Protein AF-A0A1E4RIQ1-F1 (afdb_monomer_lite)

Organism: NCBI:txid984485

Radius of gyration: 22.73 Å; chains: 1; bounding box: 65×16×55 Å

pLDDT: mean 78.78, std 15.95, range [43.81, 95.0]

Foldseek 3Di:
DDDDPDPDDPVVVVVLVVLLVVLVVVLVVLLVVLVVVLVVLLVVLVVLQVVVVVVDNVVSCCCSVVVSVVSVVVSVVVSVVSCCVRPVVSVVVVVVVVD

Sequence (99 aa):
MAPLKKPLPRKREDENTKDRAIKAASVTALSLLFLLLWGYQALWAIGVIFDNRFGSLVNNLVFGIGSLIASGGIAIKVVTYLNDRLLTDTIDADHKKYI

Secondary structure (DSSP, 8-state):
-----PPP-HHHHHHHHHHHHHHHHHHHHHHHHHHHHHHHHHHHHHHHHHTTTTSSHHHHHHHHHHHHHHHHHHHHHHHHHHHIIIIIHHHHHHHHHH-

Structure (mmCIF, N/CA/C/O backbone):
data_AF-A0A1E4RIQ1-F1
#
_entry.id   AF-A0A1E4RIQ1-F1
#
loop_
_atom_site.group_PDB
_atom_site.id
_atom_site.type_symbol
_atom_site.label_atom_id
_atom_site.label_alt_id
_atom_site.label_comp_id
_atom_site.label_asym_id
_atom_site.label_entity_id
_atom_site.label_seq_id
_atom_site.pdbx_PDB_ins_code
_atom_site.Cartn_x
_atom_site.Cartn_y
_atom_site.Cartn_z
_atom_site.occupancy
_atom_site.B_iso_or_equiv
_atom_site.auth_seq_id
_atom_site.auth_comp_id
_atom_site.auth_asym_id
_atom_site.auth_atom_id
_atom_site.pdbx_PDB_model_num
ATOM 1 N N . MET A 1 1 ? -46.083 -8.529 35.135 1.00 43.81 1 MET A N 1
ATOM 2 C CA . MET A 1 1 ? -45.012 -7.642 35.641 1.00 43.81 1 MET A CA 1
ATOM 3 C C . MET A 1 1 ? -43.823 -7.771 34.703 1.00 43.81 1 MET A C 1
ATOM 5 O O . MET A 1 1 ? -43.220 -8.833 34.664 1.00 43.81 1 MET A O 1
ATOM 9 N N . ALA A 1 2 ? -43.555 -6.754 33.882 1.00 52.62 2 ALA A N 1
ATOM 10 C CA . ALA A 1 2 ? -42.381 -6.736 33.008 1.00 52.62 2 ALA A CA 1
ATOM 11 C C . ALA A 1 2 ? -41.144 -6.303 33.820 1.00 52.62 2 ALA A C 1
ATOM 13 O O . ALA A 1 2 ? -41.273 -5.394 34.646 1.00 52.62 2 ALA A O 1
ATOM 14 N N . PRO A 1 3 ? -39.963 -6.919 33.639 1.00 55.50 3 PRO A N 1
ATOM 15 C CA . PRO A 1 3 ? -38.772 -6.509 34.369 1.00 55.50 3 PRO A CA 1
ATOM 16 C C . PRO A 1 3 ? -38.272 -5.151 33.853 1.00 55.50 3 PRO A C 1
ATOM 18 O O . PRO A 1 3 ? -38.028 -4.967 32.662 1.00 55.50 3 PRO A O 1
ATOM 21 N N . LEU A 1 4 ? -38.108 -4.193 34.770 1.00 58.84 4 LEU A N 1
ATOM 22 C CA . LEU A 1 4 ? -37.481 -2.894 34.518 1.00 58.84 4 LEU A CA 1
ATOM 23 C C . LEU A 1 4 ? -36.022 -3.107 34.083 1.00 58.84 4 LEU A C 1
ATOM 25 O O . LEU A 1 4 ? -35.171 -3.491 34.889 1.00 58.84 4 LEU A O 1
ATOM 29 N N . LYS A 1 5 ? -35.736 -2.858 32.798 1.00 59.72 5 LYS A N 1
ATOM 30 C CA . LYS A 1 5 ? -34.383 -2.859 32.223 1.00 59.72 5 LYS A CA 1
ATOM 31 C C . LYS A 1 5 ? -33.575 -1.768 32.941 1.00 59.72 5 LYS A C 1
ATOM 33 O O . LYS A 1 5 ? -33.822 -0.581 32.742 1.00 59.72 5 LYS A O 1
ATOM 38 N N . LYS A 1 6 ? -32.663 -2.157 33.841 1.00 59.75 6 LYS A N 1
ATOM 39 C CA . LYS A 1 6 ? -31.792 -1.208 34.554 1.00 59.75 6 LYS A CA 1
ATOM 40 C C . LYS A 1 6 ? -30.971 -0.421 33.522 1.00 59.75 6 LYS A C 1
ATOM 42 O O . LYS A 1 6 ? -30.353 -1.062 32.669 1.00 59.75 6 LYS A O 1
ATOM 47 N N . PRO A 1 7 ? -30.931 0.923 33.582 1.00 56.81 7 PRO A N 1
ATOM 48 C CA . PRO A 1 7 ? -30.043 1.688 32.722 1.00 56.81 7 PRO A CA 1
ATOM 49 C C . PRO A 1 7 ? -28.603 1.287 33.051 1.00 56.81 7 PRO A C 1
ATOM 51 O O . PRO A 1 7 ? -28.200 1.264 34.217 1.00 56.81 7 PRO A O 1
ATOM 54 N N . LEU A 1 8 ? -27.843 0.905 32.027 1.00 62.09 8 LEU A N 1
ATOM 55 C CA . LEU A 1 8 ? -26.420 0.628 32.178 1.00 62.09 8 LEU A CA 1
ATOM 56 C C . LEU A 1 8 ? -25.710 1.888 32.701 1.00 62.09 8 LEU A C 1
ATOM 58 O O . LEU A 1 8 ? -26.133 3.006 32.400 1.00 62.09 8 LEU A O 1
ATOM 62 N N . PRO A 1 9 ? -24.642 1.746 33.504 1.00 57.78 9 PRO A N 1
ATOM 63 C CA . PRO A 1 9 ? -23.933 2.898 34.039 1.00 57.78 9 PRO A CA 1
ATOM 64 C C . PRO A 1 9 ? -23.301 3.686 32.883 1.00 57.78 9 PRO A C 1
ATOM 66 O O . PRO A 1 9 ? -22.343 3.217 32.271 1.00 57.78 9 PRO A O 1
ATOM 69 N N . ARG A 1 10 ? -23.824 4.893 32.626 1.00 57.81 10 ARG A N 1
ATOM 70 C CA . ARG A 1 10 ? -23.403 5.866 31.591 1.00 57.81 10 ARG A CA 1
ATOM 71 C C . ARG A 1 10 ? -21.879 5.968 31.416 1.00 57.81 10 ARG A C 1
ATOM 73 O O . ARG A 1 10 ? -21.369 6.006 30.307 1.00 57.81 10 ARG A O 1
ATOM 80 N N . LYS A 1 11 ? -21.139 5.858 32.525 1.00 56.19 11 LYS A N 1
ATOM 81 C CA . LYS A 1 11 ? -19.671 5.891 32.568 1.00 56.19 11 LYS A CA 1
ATOM 82 C C . LYS A 1 11 ? -18.983 4.806 31.715 1.00 56.19 11 LYS A C 1
ATOM 84 O O . LYS A 1 11 ? -17.941 5.086 31.139 1.00 56.19 11 LYS A O 1
ATOM 89 N N . ARG A 1 12 ? -19.554 3.594 31.605 1.00 58.44 12 ARG A N 1
ATOM 90 C CA . ARG A 1 12 ? -18.998 2.511 30.760 1.00 58.44 12 ARG A CA 1
ATOM 91 C C . ARG A 1 12 ? -19.276 2.720 29.269 1.00 58.44 12 ARG A C 1
ATOM 93 O O . ARG A 1 12 ? -18.510 2.242 28.441 1.00 58.44 12 ARG A O 1
ATOM 100 N N . GLU A 1 13 ? -20.367 3.400 28.918 1.00 59.09 13 GLU A N 1
ATOM 101 C CA . GLU A 1 13 ? -20.669 3.740 27.520 1.00 59.09 13 GLU A CA 1
ATOM 102 C C . GLU A 1 13 ? -19.738 4.835 27.000 1.00 59.09 13 GLU A C 1
ATOM 104 O O . GLU A 1 13 ? -19.231 4.725 25.882 1.00 59.09 13 GLU A O 1
ATOM 109 N N . ASP A 1 14 ? -19.456 5.843 27.826 1.00 60.78 14 ASP A N 1
ATOM 110 C CA . ASP A 1 14 ? -18.568 6.951 27.464 1.00 60.78 14 ASP A CA 1
ATOM 111 C C . ASP A 1 14 ? -17.114 6.483 27.257 1.00 60.78 14 ASP A C 1
ATOM 113 O O . ASP A 1 14 ? -16.434 6.938 26.337 1.00 60.78 14 ASP A O 1
ATOM 117 N N . GLU A 1 15 ? -16.638 5.547 28.083 1.00 62.94 15 GLU A N 1
ATOM 118 C CA . GLU A 1 15 ? -15.294 4.960 27.988 1.00 62.94 15 GLU A CA 1
ATOM 119 C C . GLU A 1 15 ? -15.145 4.083 26.732 1.00 62.94 15 GLU A C 1
ATOM 121 O O . GLU A 1 15 ? -14.241 4.307 25.927 1.00 62.94 15 GLU A O 1
ATOM 126 N N . ASN A 1 16 ? -16.114 3.197 26.467 1.00 67.81 16 ASN A N 1
ATOM 127 C CA . ASN A 1 16 ? -16.138 2.395 25.239 1.00 67.81 16 ASN A CA 1
ATOM 128 C C . ASN A 1 16 ? -16.232 3.254 23.966 1.00 67.81 16 ASN A C 1
ATOM 130 O O . ASN A 1 16 ? -15.661 2.898 22.935 1.00 67.81 16 ASN A O 1
ATOM 134 N N . THR A 1 17 ? -16.945 4.383 24.010 1.00 70.06 17 THR A N 1
ATOM 135 C CA . THR A 1 17 ? -17.068 5.289 22.855 1.00 70.06 17 THR A CA 1
ATOM 136 C C . THR A 1 17 ? -15.742 5.986 22.549 1.00 70.06 17 THR A C 1
ATOM 138 O O . THR A 1 17 ? -15.348 6.072 21.384 1.00 70.06 17 THR A O 1
ATOM 141 N N . LYS A 1 18 ? -15.012 6.431 23.582 1.00 74.94 18 LYS A N 1
ATOM 142 C CA . LYS A 1 18 ? -13.679 7.037 23.428 1.00 74.94 18 LYS A CA 1
ATOM 143 C C . LYS A 1 18 ? -12.663 6.044 22.871 1.00 74.94 18 LYS A C 1
ATOM 145 O O . LYS A 1 18 ? -11.964 6.380 21.918 1.00 74.94 18 LYS A O 1
ATOM 150 N N . ASP A 1 19 ? -12.640 4.816 23.383 1.00 76.31 19 ASP A N 1
ATOM 151 C CA . ASP A 1 19 ? -11.738 3.769 22.889 1.00 76.31 19 ASP A CA 1
ATOM 152 C C . ASP A 1 19 ? -12.009 3.411 21.425 1.00 76.31 19 ASP A C 1
ATOM 154 O O . ASP A 1 19 ? -11.076 3.229 20.639 1.00 76.31 19 ASP A O 1
ATOM 158 N N . ARG A 1 20 ? -13.283 3.364 21.017 1.00 74.38 20 ARG A N 1
ATOM 159 C CA . ARG A 1 20 ? -13.664 3.149 19.610 1.00 74.38 20 ARG A CA 1
ATOM 160 C C . ARG A 1 20 ? -13.212 4.298 18.717 1.00 74.38 20 ARG A C 1
ATOM 162 O O . ARG A 1 20 ? -12.654 4.045 17.651 1.00 74.38 20 ARG A O 1
ATOM 169 N N . ALA A 1 21 ? -13.406 5.541 19.156 1.00 82.88 21 ALA A N 1
ATOM 170 C CA . ALA A 1 21 ? -12.956 6.714 18.412 1.00 82.88 21 ALA A CA 1
ATOM 171 C C . ALA A 1 21 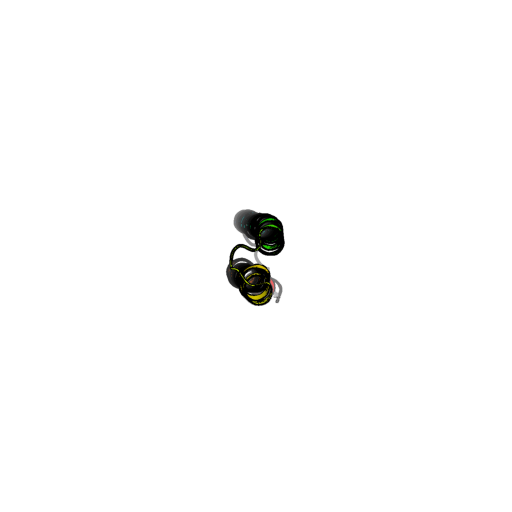? -11.429 6.722 18.241 1.00 82.88 21 ALA A C 1
ATOM 173 O O . ALA A 1 21 ? -10.939 6.967 17.140 1.00 82.88 21 ALA A O 1
ATOM 174 N N . ILE A 1 22 ? -10.678 6.380 19.293 1.00 85.12 22 ILE A N 1
ATOM 175 C CA . ILE A 1 22 ? -9.212 6.282 19.244 1.00 85.12 22 ILE A CA 1
ATOM 176 C C . ILE A 1 22 ? -8.770 5.171 18.281 1.00 85.12 22 ILE A C 1
ATOM 178 O O . ILE A 1 22 ? -7.885 5.397 17.453 1.00 85.12 22 ILE A O 1
ATOM 182 N N . LYS A 1 23 ? -9.397 3.988 18.329 1.00 82.50 23 LYS A N 1
ATOM 183 C CA . LYS A 1 23 ? -9.095 2.882 17.399 1.00 82.50 23 LYS A CA 1
ATOM 184 C C . LYS A 1 23 ? -9.371 3.264 15.945 1.00 82.50 23 LYS A C 1
ATOM 186 O O . LYS A 1 23 ? -8.507 3.063 15.096 1.00 82.50 23 LYS A O 1
ATOM 191 N N . ALA A 1 24 ? -10.526 3.864 15.663 1.00 83.56 24 ALA A N 1
ATOM 192 C CA . ALA A 1 24 ? -10.881 4.318 14.319 1.00 83.56 24 ALA A CA 1
ATOM 193 C C . ALA A 1 24 ? -9.919 5.407 13.811 1.00 83.56 24 ALA A C 1
ATOM 195 O O . ALA A 1 24 ? -9.428 5.326 12.681 1.00 83.56 24 ALA A O 1
ATOM 196 N N . ALA A 1 25 ? -9.583 6.384 14.659 1.00 88.00 25 ALA A N 1
ATOM 197 C CA . ALA A 1 25 ? -8.598 7.414 14.340 1.00 88.00 25 ALA A CA 1
ATOM 198 C C . ALA A 1 25 ? -7.215 6.810 14.047 1.00 88.00 25 ALA A C 1
ATOM 200 O O . ALA A 1 25 ? -6.565 7.214 13.086 1.00 88.00 25 ALA A O 1
ATOM 201 N N . SER A 1 26 ? -6.799 5.797 14.811 1.00 87.50 26 SER A N 1
ATOM 202 C CA . SER A 1 26 ? -5.524 5.097 14.610 1.00 87.50 26 SER A CA 1
ATOM 203 C C . SER A 1 26 ? -5.481 4.362 13.269 1.00 87.50 26 SER A C 1
ATOM 205 O O . SER A 1 26 ? -4.520 4.519 12.519 1.00 87.50 26 SER A O 1
ATOM 207 N N . VAL A 1 27 ? -6.533 3.607 12.929 1.00 88.12 27 VAL A N 1
ATOM 208 C CA . VAL A 1 27 ? -6.636 2.904 11.635 1.00 88.12 27 VAL A CA 1
ATOM 209 C C . VAL A 1 27 ? -6.634 3.903 10.476 1.00 88.12 27 VAL A C 1
ATOM 211 O O . VAL A 1 27 ? -5.952 3.689 9.473 1.00 88.12 27 VAL A O 1
ATOM 214 N N . THR A 1 28 ? -7.327 5.031 10.632 1.00 90.44 28 THR A N 1
ATOM 215 C CA . THR A 1 28 ? -7.365 6.097 9.622 1.00 90.44 28 THR A CA 1
ATOM 216 C C . THR A 1 28 ? -5.991 6.740 9.436 1.00 90.44 28 THR A C 1
ATOM 218 O O . THR A 1 28 ? -5.514 6.856 8.309 1.00 90.44 28 THR A O 1
ATOM 221 N N . ALA A 1 29 ? -5.316 7.106 10.529 1.00 91.38 29 ALA A N 1
ATOM 222 C CA . ALA A 1 29 ? -3.976 7.686 10.486 1.00 91.38 29 ALA A CA 1
ATOM 223 C C . ALA A 1 29 ? -2.963 6.727 9.843 1.00 91.38 29 ALA A C 1
ATOM 225 O O . ALA A 1 29 ? -2.167 7.139 8.999 1.00 91.38 29 ALA A O 1
ATOM 226 N N . LEU A 1 30 ? -3.032 5.437 10.181 1.00 91.06 30 LEU A N 1
ATOM 227 C CA . LEU A 1 30 ? -2.173 4.417 9.588 1.00 91.06 30 LEU A CA 1
ATOM 228 C C . LEU A 1 30 ? -2.446 4.241 8.087 1.00 91.06 30 LEU A C 1
ATOM 230 O O . LEU A 1 30 ? -1.513 4.114 7.300 1.00 91.06 30 LEU A O 1
ATOM 234 N N . SER A 1 31 ? -3.716 4.282 7.680 1.00 91.75 31 SER A N 1
ATOM 235 C CA . SER A 1 31 ? -4.109 4.197 6.268 1.00 91.75 31 SER A CA 1
ATOM 236 C C . SER A 1 31 ? -3.564 5.376 5.462 1.00 91.75 31 SER A C 1
ATOM 238 O O . SER A 1 31 ? -3.016 5.181 4.379 1.00 91.75 31 SER A O 1
ATOM 240 N N . LEU A 1 32 ? -3.646 6.594 6.008 1.00 94.56 32 LEU A N 1
ATOM 241 C CA . LEU A 1 32 ? -3.056 7.787 5.393 1.00 94.56 32 LEU A CA 1
ATOM 242 C C . LEU A 1 32 ? -1.531 7.682 5.295 1.00 94.56 32 LEU A C 1
ATOM 244 O O . LEU A 1 32 ? -0.955 8.038 4.270 1.00 94.56 32 LEU A O 1
ATOM 248 N N . LEU A 1 33 ? -0.875 7.154 6.329 1.00 94.19 33 LEU A N 1
ATOM 249 C CA . LEU A 1 33 ? 0.568 6.928 6.318 1.00 94.19 33 LEU A CA 1
ATOM 250 C C . LEU A 1 33 ? 0.974 5.922 5.231 1.00 94.19 33 LEU A C 1
ATOM 252 O O . LEU A 1 33 ? 1.920 6.179 4.487 1.00 94.19 33 LEU A O 1
ATOM 256 N N . PHE A 1 34 ? 0.235 4.821 5.080 1.00 92.25 34 PHE A N 1
ATOM 257 C CA . PH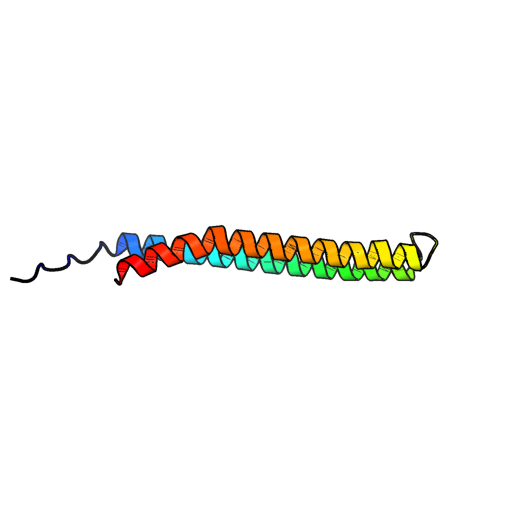E A 1 34 ? 0.455 3.876 3.983 1.00 92.25 34 PHE A CA 1
ATOM 258 C C . PHE A 1 34 ? 0.230 4.512 2.613 1.00 92.25 34 PHE A C 1
ATOM 260 O O . PHE A 1 34 ? 1.010 4.256 1.699 1.00 92.25 34 PHE A O 1
ATOM 267 N N . LEU A 1 35 ? -0.783 5.369 2.471 1.00 92.81 35 LEU A N 1
ATOM 268 C CA . LEU A 1 35 ? -1.043 6.093 1.227 1.00 92.81 35 LEU A CA 1
ATOM 269 C C . LEU A 1 35 ? 0.126 7.023 0.860 1.00 92.81 35 LEU A C 1
ATOM 271 O O . LEU A 1 35 ? 0.557 7.044 -0.292 1.00 92.81 35 LEU A O 1
ATOM 275 N N . LEU A 1 36 ? 0.674 7.750 1.838 1.00 95.00 36 LEU A N 1
ATOM 276 C CA . LEU A 1 36 ? 1.839 8.618 1.643 1.00 95.00 36 LEU A CA 1
ATOM 277 C C . LEU A 1 36 ? 3.090 7.818 1.260 1.00 95.00 36 LEU A C 1
ATOM 279 O O . LEU A 1 36 ? 3.783 8.189 0.312 1.00 95.00 36 LEU A O 1
ATOM 283 N N . LEU A 1 37 ? 3.358 6.707 1.953 1.00 93.31 37 LEU A N 1
ATOM 284 C CA . LEU A 1 37 ? 4.463 5.805 1.614 1.00 93.31 37 LEU A CA 1
ATOM 285 C C . LEU A 1 37 ? 4.304 5.226 0.209 1.00 93.31 37 LEU A C 1
ATOM 287 O O . LEU A 1 37 ? 5.270 5.184 -0.549 1.00 93.31 37 LEU A O 1
ATOM 291 N N . TRP A 1 38 ? 3.088 4.825 -0.163 1.00 93.00 38 TRP A N 1
ATOM 292 C CA . TRP A 1 38 ? 2.807 4.295 -1.491 1.00 93.00 38 TRP A CA 1
ATOM 293 C C . TRP A 1 38 ? 2.998 5.360 -2.579 1.00 93.00 38 TRP A C 1
ATOM 295 O O . TRP A 1 38 ? 3.617 5.081 -3.605 1.00 93.00 38 TRP A O 1
ATOM 305 N N . GLY A 1 39 ? 2.574 6.603 -2.329 1.00 93.88 39 GLY A N 1
ATOM 306 C CA . GLY A 1 39 ? 2.835 7.737 -3.220 1.00 93.88 39 GLY A CA 1
ATOM 307 C C . GLY A 1 39 ? 4.328 8.046 -3.375 1.00 93.88 39 GLY A C 1
ATOM 308 O O . GLY A 1 39 ? 4.814 8.219 -4.492 1.00 93.88 39 GLY A O 1
ATOM 309 N N . TYR A 1 40 ? 5.086 8.041 -2.275 1.00 93.81 40 TYR A N 1
ATOM 310 C CA . TYR A 1 40 ? 6.546 8.176 -2.319 1.00 93.81 40 TYR A CA 1
ATOM 311 C C . TYR A 1 40 ? 7.195 7.043 -3.130 1.00 93.81 40 TYR A C 1
ATOM 313 O O . TYR A 1 40 ? 8.073 7.282 -3.962 1.00 93.81 40 TYR A O 1
ATOM 321 N N . GLN A 1 41 ? 6.722 5.811 -2.949 1.00 93.44 41 GLN A N 1
ATOM 322 C CA . GLN A 1 41 ? 7.219 4.656 -3.686 1.00 93.44 41 GLN A CA 1
ATOM 323 C C . GLN A 1 41 ? 6.865 4.713 -5.177 1.00 93.44 41 GLN A C 1
ATOM 325 O O . GLN A 1 41 ? 7.653 4.249 -5.999 1.00 93.44 41 GLN A O 1
ATOM 330 N N . ALA A 1 42 ? 5.740 5.330 -5.547 1.00 93.12 42 ALA A N 1
ATOM 331 C CA . ALA A 1 42 ? 5.394 5.585 -6.943 1.00 93.12 42 ALA A CA 1
ATOM 332 C C . ALA A 1 42 ? 6.396 6.544 -7.604 1.00 93.12 42 ALA A C 1
ATOM 334 O O . ALA A 1 42 ? 6.865 6.268 -8.708 1.00 93.12 42 ALA A O 1
ATOM 335 N N . LEU A 1 43 ? 6.796 7.619 -6.913 1.00 94.25 43 LEU A N 1
ATOM 336 C CA . LEU A 1 43 ? 7.839 8.532 -7.402 1.00 94.25 43 LEU A CA 1
ATOM 337 C C . LEU A 1 43 ? 9.182 7.814 -7.577 1.00 94.25 43 LEU A C 1
ATOM 339 O O . LEU A 1 43 ? 9.863 7.998 -8.586 1.00 94.25 43 LEU A O 1
ATOM 343 N N . TRP A 1 44 ? 9.543 6.951 -6.627 1.00 93.19 44 TRP A N 1
ATOM 344 C CA . TRP A 1 44 ? 10.735 6.115 -6.747 1.00 93.19 44 TRP A CA 1
ATOM 345 C C . TRP A 1 44 ? 10.647 5.144 -7.935 1.00 93.19 44 TRP A C 1
ATOM 347 O O . TRP A 1 44 ? 11.606 5.027 -8.696 1.00 93.19 44 TRP A O 1
ATOM 357 N N . ALA A 1 45 ? 9.499 4.488 -8.138 1.00 91.56 45 ALA A N 1
ATOM 358 C CA . ALA A 1 45 ? 9.279 3.558 -9.247 1.00 91.56 45 ALA A CA 1
ATOM 359 C C . ALA A 1 45 ? 9.381 4.258 -10.610 1.00 91.56 45 ALA A C 1
ATOM 361 O O . ALA A 1 45 ? 9.958 3.705 -11.545 1.00 91.56 45 ALA A O 1
ATOM 362 N N . ILE A 1 46 ? 8.888 5.496 -10.707 1.00 90.44 46 ILE A N 1
ATOM 363 C CA . ILE A 1 46 ? 9.078 6.351 -11.881 1.00 90.44 46 ILE A CA 1
ATOM 364 C C . ILE A 1 46 ? 10.577 6.594 -12.117 1.00 90.44 46 ILE A C 1
ATOM 366 O O . ILE A 1 46 ? 11.066 6.358 -13.221 1.00 90.44 46 ILE A O 1
ATOM 370 N N . GLY A 1 47 ? 11.324 6.978 -11.077 1.00 89.81 47 GLY A N 1
ATOM 371 C CA . GLY A 1 47 ? 12.776 7.171 -11.165 1.00 89.81 47 GLY A CA 1
ATOM 372 C C . GLY A 1 47 ? 13.527 5.917 -11.625 1.00 89.81 47 GLY A C 1
ATOM 373 O O . GLY A 1 47 ? 14.394 5.999 -12.486 1.00 89.81 47 GLY A O 1
ATOM 374 N N . VAL A 1 48 ? 13.147 4.733 -11.137 1.00 89.44 48 VAL A N 1
ATOM 375 C CA . VAL A 1 48 ? 13.727 3.446 -11.572 1.00 89.44 48 VAL A CA 1
ATOM 376 C C . VAL A 1 48 ? 13.578 3.219 -13.079 1.00 89.44 48 VAL A C 1
ATOM 378 O O . VAL A 1 48 ? 14.500 2.696 -13.710 1.00 89.44 48 VAL A O 1
ATOM 381 N N . ILE A 1 49 ? 12.435 3.604 -13.652 1.00 89.06 49 ILE A N 1
ATOM 382 C CA . ILE A 1 49 ? 12.156 3.454 -15.084 1.00 89.06 49 ILE A CA 1
ATOM 383 C C . ILE A 1 49 ? 12.980 4.452 -15.904 1.00 89.06 49 ILE A C 1
ATOM 385 O O . ILE A 1 49 ? 13.584 4.050 -16.899 1.00 89.06 49 ILE A O 1
ATOM 389 N N . PHE A 1 50 ? 13.039 5.720 -15.484 1.00 88.00 50 PHE A N 1
ATOM 390 C CA . PHE A 1 50 ? 13.756 6.775 -16.212 1.00 88.00 50 PHE A CA 1
ATOM 391 C C . PHE A 1 50 ? 15.282 6.653 -16.120 1.00 88.00 50 PHE A C 1
ATOM 393 O O . PHE A 1 50 ? 15.964 6.802 -17.131 1.00 88.00 50 PHE A O 1
ATOM 400 N N . ASP A 1 51 ? 15.814 6.319 -14.945 1.00 89.31 51 ASP A N 1
ATOM 401 C CA . ASP A 1 51 ? 17.260 6.197 -14.707 1.00 89.31 51 ASP A CA 1
ATOM 402 C C . ASP A 1 51 ? 17.850 4.889 -15.270 1.00 89.31 51 ASP A C 1
ATOM 404 O O . ASP A 1 51 ? 19.047 4.634 -15.153 1.00 89.31 51 ASP A O 1
ATOM 408 N N . ASN A 1 52 ? 17.008 4.021 -15.836 1.00 81.44 52 ASN A N 1
ATOM 409 C CA . ASN A 1 52 ? 17.367 2.706 -16.354 1.00 81.44 52 ASN A CA 1
ATOM 4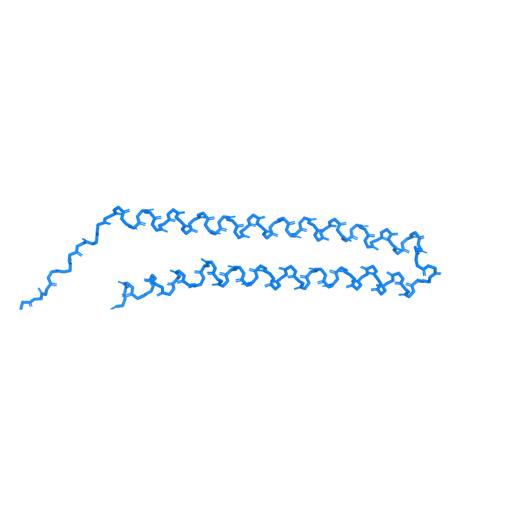10 C C . ASN A 1 52 ? 18.183 1.836 -15.365 1.00 81.44 52 ASN A C 1
ATOM 412 O O . ASN A 1 52 ? 19.132 1.149 -15.751 1.00 81.44 52 ASN A O 1
ATOM 416 N N . ARG A 1 53 ? 17.827 1.872 -14.069 1.00 80.00 53 ARG A N 1
ATOM 417 C CA . ARG A 1 53 ? 18.670 1.348 -12.969 1.00 80.00 53 ARG A CA 1
ATOM 418 C C . ARG A 1 53 ? 19.027 -0.134 -13.065 1.00 80.00 53 ARG A C 1
ATOM 420 O O . ARG A 1 53 ? 20.066 -0.535 -12.550 1.00 80.00 53 ARG A O 1
ATOM 427 N N . PHE A 1 54 ? 18.184 -0.949 -13.690 1.00 84.94 54 PHE A N 1
ATOM 428 C CA . PHE A 1 54 ? 18.369 -2.396 -13.827 1.00 84.94 54 PHE A CA 1
ATOM 429 C C . PHE A 1 54 ? 18.819 -2.814 -15.236 1.00 84.94 54 PHE A C 1
ATOM 431 O O . PHE A 1 54 ? 18.681 -3.982 -15.612 1.00 84.94 54 PHE A O 1
ATOM 438 N N . GLY A 1 55 ? 19.349 -1.868 -16.021 1.00 82.25 55 GLY A N 1
ATOM 439 C CA . GLY A 1 55 ? 20.020 -2.094 -17.306 1.00 82.25 55 GLY A CA 1
ATO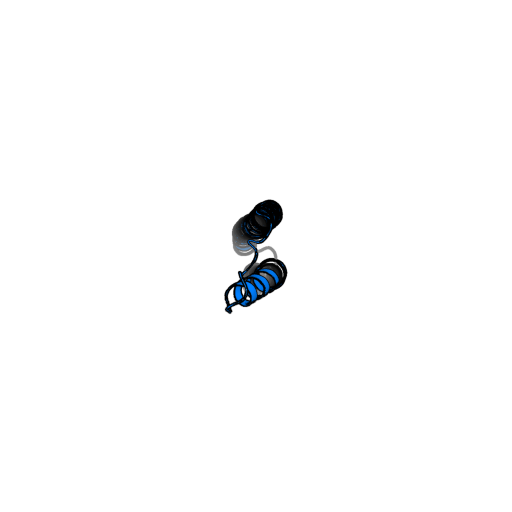M 440 C C . GLY A 1 55 ? 19.101 -2.447 -18.479 1.00 82.25 55 GLY A C 1
ATOM 441 O O . GLY A 1 55 ? 19.449 -2.176 -19.626 1.00 82.25 55 GLY A O 1
ATOM 442 N N . SER A 1 56 ? 17.920 -3.011 -18.218 1.00 89.69 56 SER A N 1
ATOM 443 C CA . SER A 1 56 ? 16.883 -3.250 -19.220 1.00 89.69 56 SER A CA 1
ATOM 444 C C . SER A 1 56 ? 15.555 -2.635 -18.793 1.00 89.69 56 SER A C 1
ATOM 446 O O . SER A 1 56 ? 15.170 -2.677 -17.621 1.00 89.69 56 SER A O 1
ATOM 448 N N . LEU A 1 57 ? 14.813 -2.114 -19.772 1.00 86.06 57 LEU A N 1
ATOM 449 C CA . LEU A 1 57 ? 13.491 -1.529 -19.554 1.00 86.06 57 LEU A CA 1
ATOM 450 C C . LEU A 1 57 ? 12.514 -2.554 -18.959 1.00 86.06 57 LEU A C 1
ATOM 452 O O . LEU A 1 57 ? 11.736 -2.217 -18.073 1.00 86.06 57 LEU A O 1
ATOM 456 N N . VAL A 1 58 ? 12.608 -3.821 -19.381 1.00 87.88 58 VAL A N 1
ATOM 457 C CA . VAL A 1 58 ? 11.799 -4.919 -18.830 1.00 87.88 58 VAL A CA 1
ATOM 458 C C . VAL A 1 58 ? 12.100 -5.124 -17.347 1.00 87.88 58 VAL A C 1
ATOM 460 O O . VAL A 1 58 ? 11.169 -5.183 -16.548 1.00 87.88 58 VAL A O 1
ATOM 463 N N . ASN A 1 59 ? 13.374 -5.157 -16.949 1.00 89.31 59 ASN A N 1
ATOM 464 C CA . ASN A 1 59 ? 13.739 -5.299 -15.540 1.00 89.31 59 ASN A CA 1
ATOM 465 C C . ASN A 1 59 ? 13.253 -4.098 -14.722 1.00 89.31 59 ASN A C 1
ATOM 467 O O . ASN A 1 59 ? 12.698 -4.284 -13.643 1.00 89.31 59 ASN A O 1
ATOM 471 N N . ASN A 1 60 ? 13.388 -2.874 -15.238 1.00 88.75 60 ASN A N 1
ATOM 472 C CA . ASN A 1 60 ? 12.902 -1.688 -14.529 1.00 88.75 60 ASN A CA 1
ATOM 473 C C . ASN A 1 60 ? 11.385 -1.688 -14.357 1.00 88.75 60 ASN A C 1
ATOM 475 O O . ASN A 1 60 ? 10.903 -1.279 -13.306 1.00 88.75 60 ASN A O 1
ATOM 479 N N . LEU A 1 61 ? 10.630 -2.157 -15.354 1.00 88.94 61 LEU A N 1
ATOM 480 C CA . LEU A 1 61 ? 9.182 -2.312 -15.228 1.00 88.94 61 LEU A CA 1
ATOM 481 C C . LEU A 1 61 ? 8.843 -3.379 -14.186 1.00 88.94 61 LEU A C 1
ATOM 483 O O . LEU A 1 61 ? 8.042 -3.122 -13.291 1.00 88.94 61 LEU A O 1
ATOM 487 N N . VAL A 1 62 ? 9.479 -4.549 -14.257 1.00 92.00 62 VAL A N 1
ATOM 488 C CA . VAL A 1 62 ? 9.226 -5.651 -13.318 1.00 92.00 62 VAL A CA 1
ATOM 489 C C . VAL A 1 62 ? 9.561 -5.240 -11.885 1.00 92.00 62 VAL A C 1
ATOM 491 O O . VAL A 1 62 ? 8.743 -5.441 -10.994 1.00 92.00 62 VAL A O 1
ATOM 494 N N . PHE A 1 63 ? 10.715 -4.621 -11.639 1.00 90.44 63 PHE A N 1
ATOM 495 C CA . PHE A 1 63 ? 11.101 -4.211 -10.288 1.00 90.44 63 PHE A CA 1
ATOM 496 C C . PHE A 1 63 ? 10.394 -2.931 -9.838 1.00 90.44 63 PHE A C 1
ATOM 498 O O . PHE A 1 63 ? 9.876 -2.890 -8.726 1.00 90.44 63 PHE A O 1
ATOM 505 N N . GLY A 1 64 ? 10.324 -1.897 -10.675 1.00 89.69 64 GLY A N 1
ATOM 506 C CA . GLY A 1 64 ? 9.681 -0.624 -10.344 1.00 89.69 64 GLY A CA 1
ATOM 507 C C . GLY A 1 64 ? 8.173 -0.775 -10.161 1.00 89.69 64 GLY A C 1
ATOM 508 O O . GLY A 1 64 ? 7.656 -0.559 -9.067 1.00 89.69 64 GLY A O 1
ATOM 509 N N . ILE A 1 65 ? 7.465 -1.214 -11.205 1.00 90.50 65 ILE A N 1
ATOM 510 C CA . ILE A 1 65 ? 6.005 -1.390 -11.151 1.00 90.50 65 ILE A CA 1
ATOM 511 C C . ILE A 1 65 ? 5.640 -2.594 -10.282 1.00 90.50 65 ILE A C 1
ATOM 513 O O . ILE A 1 65 ? 4.709 -2.508 -9.483 1.00 90.50 65 ILE A O 1
ATOM 517 N N . GLY A 1 66 ? 6.373 -3.705 -10.381 1.00 91.56 66 GLY A N 1
ATOM 518 C CA . GLY A 1 66 ? 6.069 -4.892 -9.578 1.00 91.56 66 GLY A CA 1
ATOM 519 C C . GLY A 1 66 ? 6.224 -4.648 -8.079 1.00 91.56 66 GLY A C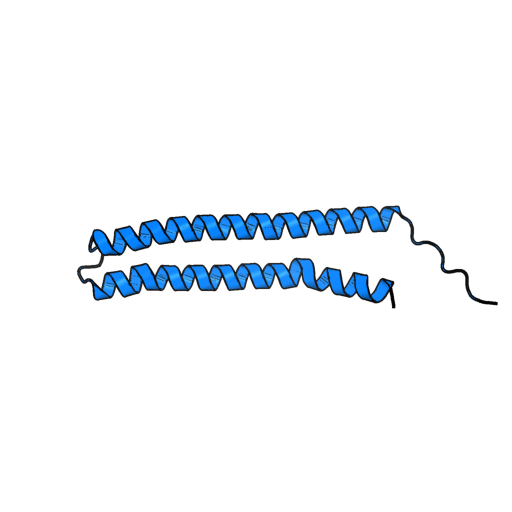 1
ATOM 520 O O . GLY A 1 66 ? 5.349 -5.053 -7.313 1.00 91.56 66 GLY A O 1
ATOM 521 N N . SER A 1 67 ? 7.260 -3.921 -7.642 1.00 91.75 67 SER A N 1
ATOM 522 C CA . SER A 1 67 ? 7.385 -3.548 -6.224 1.00 91.75 67 SER A CA 1
ATOM 523 C C . SER A 1 67 ? 6.292 -2.574 -5.774 1.00 91.75 67 SER A C 1
ATOM 525 O O . SER A 1 67 ? 5.831 -2.683 -4.640 1.00 91.75 67 SER A O 1
ATOM 527 N N . LEU A 1 68 ? 5.824 -1.682 -6.655 1.00 91.81 68 LEU A N 1
ATOM 528 C CA . LEU A 1 68 ? 4.724 -0.757 -6.371 1.00 91.81 68 LEU A CA 1
ATOM 529 C C . LEU A 1 68 ? 3.379 -1.479 -6.194 1.00 91.81 68 LEU A C 1
ATOM 531 O O . LEU A 1 68 ? 2.608 -1.163 -5.285 1.00 91.81 68 LEU A O 1
ATOM 535 N N . ILE A 1 69 ? 3.097 -2.470 -7.044 1.00 92.62 69 ILE A N 1
ATOM 536 C CA . ILE A 1 69 ? 1.899 -3.312 -6.925 1.00 92.62 69 ILE A CA 1
ATOM 537 C C . ILE A 1 69 ? 1.989 -4.170 -5.660 1.00 92.62 69 ILE A C 1
ATOM 539 O O . ILE A 1 69 ? 1.021 -4.254 -4.903 1.00 92.62 69 ILE A O 1
ATOM 543 N N . ALA A 1 70 ? 3.149 -4.779 -5.400 1.00 93.00 70 ALA A N 1
ATOM 544 C CA . ALA A 1 70 ? 3.357 -5.607 -4.218 1.00 93.00 70 ALA A CA 1
ATOM 545 C C . ALA A 1 70 ? 3.187 -4.803 -2.919 1.00 93.00 70 ALA A C 1
ATOM 547 O O . ALA A 1 70 ? 2.480 -5.250 -2.015 1.00 93.00 70 ALA A O 1
ATOM 548 N N . SER A 1 71 ? 3.774 -3.604 -2.832 1.00 91.56 71 SER A N 1
ATOM 549 C CA . SER A 1 71 ? 3.650 -2.744 -1.650 1.00 91.56 71 SER A CA 1
ATOM 550 C C . SER A 1 71 ? 2.212 -2.270 -1.437 1.00 91.56 71 SER A C 1
ATOM 552 O O . SER A 1 71 ? 1.716 -2.337 -0.312 1.00 91.56 71 SER A O 1
ATOM 554 N N . GLY A 1 72 ? 1.505 -1.891 -2.508 1.00 90.31 72 GLY A N 1
ATOM 555 C CA . GLY A 1 72 ? 0.083 -1.541 -2.449 1.00 90.31 72 GLY A CA 1
ATOM 556 C C . GLY A 1 72 ? -0.787 -2.711 -1.981 1.00 90.31 72 GLY A C 1
ATOM 557 O O . GLY A 1 72 ? -1.622 -2.553 -1.091 1.00 90.31 72 GLY A O 1
ATOM 558 N N . GLY A 1 73 ? -0.545 -3.913 -2.510 1.00 91.31 73 GLY A N 1
ATOM 559 C CA . GLY A 1 73 ? -1.253 -5.126 -2.098 1.00 91.31 73 GLY A CA 1
ATOM 560 C C . GLY A 1 73 ? -1.025 -5.486 -0.626 1.00 91.31 73 GLY A C 1
ATOM 561 O O . GLY A 1 73 ? -1.974 -5.848 0.073 1.00 91.31 73 GLY A O 1
ATOM 562 N N . ILE A 1 74 ? 0.210 -5.351 -0.131 1.00 92.19 74 ILE A N 1
ATOM 563 C CA . ILE A 1 74 ? 0.533 -5.553 1.290 1.00 92.19 74 ILE A CA 1
ATOM 564 C C . ILE A 1 74 ? -0.167 -4.497 2.151 1.00 92.19 74 ILE A C 1
ATOM 566 O O . ILE A 1 74 ? -0.799 -4.860 3.142 1.00 92.19 74 ILE A O 1
ATOM 570 N N . ALA A 1 75 ? -0.109 -3.220 1.766 1.00 89.62 75 ALA A N 1
ATOM 571 C CA . ALA A 1 75 ? -0.747 -2.132 2.504 1.00 89.62 75 ALA A CA 1
ATOM 572 C C . ALA A 1 75 ? -2.260 -2.352 2.647 1.00 89.62 75 ALA A C 1
ATOM 574 O O . ALA A 1 75 ? -2.787 -2.257 3.754 1.00 89.62 75 ALA A O 1
ATOM 575 N N . ILE A 1 76 ? -2.943 -2.734 1.561 1.00 90.75 76 ILE A N 1
ATOM 576 C CA . ILE A 1 76 ? -4.376 -3.058 1.593 1.00 90.75 76 ILE A CA 1
ATOM 577 C C . ILE A 1 76 ? -4.638 -4.211 2.564 1.00 90.75 76 ILE A C 1
ATOM 579 O O . ILE A 1 76 ? -5.468 -4.067 3.456 1.00 90.75 76 ILE A O 1
ATOM 583 N N . LYS A 1 77 ? -3.899 -5.325 2.458 1.00 90.94 77 LYS A N 1
ATOM 584 C CA . LYS A 1 77 ? -4.080 -6.469 3.369 1.00 90.94 77 LYS A CA 1
ATOM 585 C C . LYS A 1 77 ? -3.882 -6.089 4.835 1.00 90.94 77 LYS A C 1
ATOM 587 O O . LYS A 1 77 ? -4.654 -6.535 5.680 1.00 90.94 77 LYS A O 1
ATOM 592 N N . VAL A 1 78 ? -2.870 -5.276 5.138 1.00 89.25 78 VAL A N 1
ATOM 593 C CA . VAL A 1 78 ? -2.589 -4.817 6.506 1.00 89.25 78 VAL A CA 1
ATOM 594 C C . VAL A 1 78 ? -3.713 -3.920 7.019 1.00 89.25 78 VAL A C 1
ATOM 596 O O . VAL A 1 78 ? -4.203 -4.143 8.124 1.00 89.25 78 VAL A O 1
ATOM 599 N N . VAL A 1 79 ? -4.160 -2.944 6.225 1.00 89.31 79 VAL A N 1
ATOM 600 C CA . VAL A 1 79 ? -5.258 -2.045 6.610 1.00 89.31 79 VAL A CA 1
ATOM 601 C C . VAL A 1 79 ? -6.557 -2.822 6.807 1.00 89.31 79 VAL A C 1
ATOM 603 O O . VAL A 1 79 ? -7.217 -2.625 7.823 1.00 89.31 79 VAL A O 1
ATOM 606 N N . THR A 1 80 ? -6.900 -3.744 5.904 1.00 87.69 80 THR A N 1
ATOM 607 C CA . THR A 1 80 ? -8.086 -4.602 6.046 1.00 87.69 80 THR A CA 1
ATOM 608 C C . THR A 1 80 ? -8.000 -5.466 7.302 1.00 87.69 80 THR A C 1
ATOM 610 O O . THR A 1 80 ? -8.946 -5.490 8.082 1.00 87.69 80 THR A O 1
ATOM 613 N N . TYR A 1 81 ? -6.854 -6.103 7.561 1.00 88.12 81 TYR A N 1
ATOM 614 C CA . TYR A 1 81 ? -6.656 -6.907 8.770 1.00 88.12 81 TYR A CA 1
ATOM 615 C C . TYR A 1 81 ? -6.817 -6.081 10.053 1.00 88.12 81 TYR A C 1
ATOM 617 O O . TYR A 1 81 ? -7.465 -6.520 11.003 1.00 88.12 81 TYR A O 1
ATOM 625 N N . LEU A 1 82 ? -6.248 -4.874 10.089 1.00 85.06 82 LEU A N 1
ATOM 626 C CA . LEU A 1 82 ? -6.380 -3.981 11.238 1.00 85.06 82 LEU A CA 1
ATOM 627 C C . LEU A 1 82 ? -7.809 -3.469 11.393 1.00 85.06 82 LEU A C 1
ATOM 629 O O . LEU A 1 82 ? -8.309 -3.413 12.512 1.00 85.06 82 LEU A O 1
ATOM 633 N N . ASN A 1 83 ? -8.481 -3.138 10.294 1.00 85.81 83 ASN A N 1
ATOM 634 C CA . ASN A 1 83 ? -9.883 -2.749 10.311 1.00 85.81 83 ASN A CA 1
ATOM 635 C C . ASN A 1 83 ? -10.747 -3.868 10.911 1.00 85.81 83 ASN A C 1
ATOM 637 O O . ASN A 1 83 ? -11.481 -3.627 11.868 1.00 85.81 83 ASN A O 1
ATOM 641 N N . ASP A 1 84 ? -10.581 -5.105 10.446 1.00 82.31 84 ASP A N 1
ATOM 642 C CA . ASP A 1 84 ? -11.340 -6.243 10.966 1.00 82.31 84 ASP A CA 1
ATOM 643 C C . ASP A 1 84 ? -11.021 -6.523 12.438 1.00 82.31 84 ASP A C 1
ATOM 645 O O . ASP A 1 84 ? -11.922 -6.687 13.262 1.00 82.31 84 ASP A O 1
ATOM 649 N N . ARG A 1 85 ? -9.740 -6.513 12.815 1.00 81.50 85 ARG A N 1
ATOM 650 C CA . ARG A 1 85 ? -9.339 -6.858 14.182 1.00 81.50 85 ARG A CA 1
ATOM 651 C C . ARG A 1 85 ? -9.659 -5.772 15.210 1.00 81.50 85 ARG A C 1
ATOM 653 O O . ARG A 1 85 ? -9.962 -6.095 16.356 1.00 81.50 85 ARG A O 1
ATOM 660 N N . LEU A 1 86 ? -9.547 -4.494 14.845 1.00 76.12 86 LEU A N 1
ATOM 661 C CA . LEU A 1 86 ? -9.758 -3.381 15.779 1.00 76.12 86 LEU A CA 1
ATOM 662 C C . LEU A 1 86 ? -11.198 -2.865 15.795 1.00 76.12 86 LEU A C 1
ATOM 664 O O . LEU A 1 86 ? -11.632 -2.389 16.847 1.00 76.12 86 LEU A O 1
ATOM 668 N N . LEU A 1 87 ? -11.915 -2.924 14.667 1.00 69.69 87 LEU A N 1
ATOM 669 C CA . LEU A 1 87 ? -13.245 -2.324 14.528 1.00 69.69 87 LEU A CA 1
ATOM 670 C C . LEU A 1 87 ? -14.353 -3.383 14.496 1.00 69.69 87 LEU A C 1
ATOM 672 O O . LEU A 1 87 ? -15.314 -3.246 15.257 1.00 69.69 87 LEU A O 1
ATOM 676 N N . THR A 1 88 ? -14.215 -4.462 13.719 1.00 61.47 88 THR A N 1
ATOM 677 C CA . THR A 1 88 ? -15.288 -5.466 13.554 1.00 61.47 88 THR A CA 1
ATOM 678 C C . THR A 1 88 ? -15.593 -6.230 14.849 1.00 61.47 88 THR A C 1
ATOM 680 O O . THR A 1 88 ? -16.762 -6.327 15.222 1.00 61.47 88 THR A O 1
ATOM 683 N N . ASP A 1 89 ? -14.576 -6.636 15.621 1.00 55.53 89 ASP A N 1
ATOM 684 C CA . ASP A 1 89 ? -14.764 -7.291 16.937 1.00 55.53 89 ASP A CA 1
ATOM 685 C C . ASP A 1 89 ? -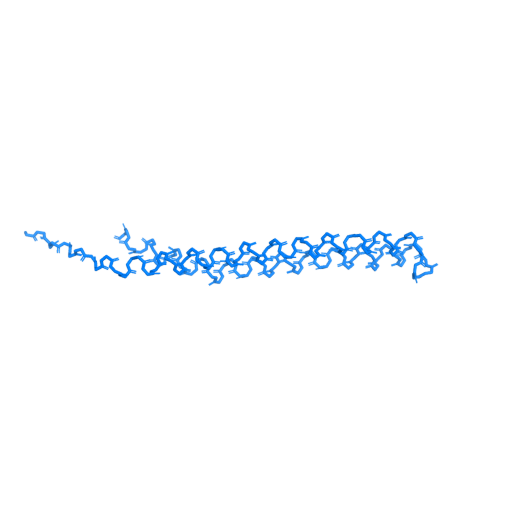15.535 -6.410 17.949 1.00 55.53 89 ASP A C 1
ATOM 687 O O . ASP A 1 89 ? -16.159 -6.908 18.885 1.00 55.53 89 ASP A O 1
ATOM 691 N N . THR A 1 90 ? -15.519 -5.083 17.773 1.00 54.34 90 THR A N 1
ATOM 692 C CA . THR A 1 90 ? -16.228 -4.146 18.666 1.00 54.34 90 THR A CA 1
ATOM 693 C C . THR A 1 90 ? -17.629 -3.765 18.192 1.00 54.34 90 THR A C 1
ATOM 695 O O . THR A 1 90 ? -18.437 -3.325 19.009 1.00 54.34 90 THR A O 1
ATOM 698 N N . ILE A 1 91 ? -17.939 -3.932 16.902 1.00 52.41 91 ILE A N 1
ATOM 699 C CA . ILE A 1 91 ? -19.269 -3.647 16.337 1.00 52.41 91 ILE A CA 1
ATOM 700 C C . ILE A 1 91 ? -20.255 -4.767 16.694 1.00 52.41 91 ILE A C 1
ATOM 702 O O . ILE A 1 91 ? -21.389 -4.482 17.082 1.00 52.41 91 ILE A O 1
ATOM 706 N N . ASP A 1 92 ? -19.816 -6.026 16.659 1.00 50.97 92 ASP A N 1
ATOM 707 C CA . ASP A 1 92 ? -20.676 -7.177 16.972 1.00 50.97 92 ASP A CA 1
ATOM 708 C C . ASP A 1 92 ? -21.070 -7.223 18.469 1.00 50.97 92 ASP A C 1
ATOM 710 O O . ASP A 1 92 ? -22.182 -7.605 18.848 1.00 50.97 92 ASP A O 1
ATOM 714 N N . ALA A 1 93 ? -20.192 -6.716 19.344 1.00 51.22 93 ALA A N 1
ATOM 715 C CA . ALA A 1 93 ? -20.479 -6.526 20.768 1.00 51.22 93 ALA A CA 1
ATOM 716 C C . ALA A 1 93 ? -21.550 -5.448 21.034 1.00 51.22 93 ALA A C 1
ATOM 718 O O . ALA A 1 93 ? -22.286 -5.543 22.018 1.00 51.22 93 ALA A O 1
ATOM 719 N N . ASP A 1 94 ? -21.652 -4.437 20.166 1.00 51.03 94 ASP A N 1
ATOM 720 C CA . ASP A 1 94 ? -22.640 -3.361 20.286 1.00 51.03 94 ASP A CA 1
ATOM 721 C C . ASP A 1 94 ? -24.001 -3.799 19.717 1.00 51.03 94 ASP A C 1
ATOM 723 O O . ASP A 1 94 ? -25.040 -3.481 20.292 1.00 51.03 94 ASP A O 1
ATOM 727 N N . HIS A 1 95 ? -24.028 -4.625 18.662 1.00 50.12 95 HIS A N 1
ATOM 728 C CA . HIS A 1 95 ? -25.283 -5.147 18.107 1.00 50.12 95 HIS A CA 1
ATOM 729 C C . HIS A 1 95 ? -26.033 -6.076 19.070 1.00 50.12 95 HIS A C 1
ATOM 731 O O . HIS A 1 95 ? -27.251 -5.953 19.205 1.00 50.12 95 HIS A O 1
ATOM 737 N N . LYS A 1 96 ? -25.325 -6.923 19.829 1.00 46.94 96 LYS A N 1
ATOM 738 C CA . LYS A 1 96 ? -25.932 -7.759 20.887 1.00 46.94 96 LYS A CA 1
ATOM 739 C C . LYS A 1 96 ? -26.518 -6.973 22.062 1.00 46.94 96 LYS A C 1
ATOM 741 O O . LYS A 1 96 ? -27.188 -7.554 22.905 1.00 46.94 96 LYS A O 1
ATOM 746 N N . LYS A 1 97 ? -26.249 -5.672 22.166 1.00 46.47 97 LYS A N 1
ATOM 747 C CA . LYS A 1 97 ? -26.790 -4.828 23.237 1.00 46.47 97 LYS A CA 1
ATOM 748 C C . LYS A 1 97 ? -28.209 -4.326 22.935 1.00 46.47 97 LYS A C 1
ATOM 750 O O . LYS A 1 97 ? -28.945 -3.974 23.863 1.00 46.47 97 LYS A O 1
ATOM 755 N N . TYR A 1 98 ? -28.580 -4.289 21.653 1.00 47.66 98 TYR A N 1
ATOM 756 C CA . TYR A 1 98 ? -29.861 -3.768 21.161 1.00 47.66 98 TYR A CA 1
ATOM 757 C C . TYR A 1 98 ? -30.830 -4.851 20.655 1.00 47.66 98 TYR A C 1
ATOM 759 O O . TYR A 1 98 ? -31.956 -4.510 20.297 1.00 47.66 98 TYR A O 1
ATOM 767 N N . ILE A 1 99 ? -30.420 -6.123 20.674 1.00 44.25 99 ILE A N 1
ATOM 768 C CA . ILE A 1 99 ? -31.277 -7.310 20.499 1.00 44.25 99 ILE A CA 1
ATOM 769 C C . ILE A 1 99 ? -31.470 -7.947 21.878 1.00 44.25 99 ILE A C 1
ATOM 771 O O . ILE A 1 99 ? -32.624 -8.272 22.227 1.00 44.25 99 ILE A O 1
#